Protein AF-A0A074L5Y7-F1 (afdb_monomer)

Nearest PDB structures (foldseek):
  1s5a-assembly1_A  TM=9.296E-01  e=2.468E-07  Bacillus subtilis
  5bvb-assembly6_D-2  TM=8.638E-01  e=1.066E-07  synthetic construct
  1z1s-assembly1_A  TM=8.801E-01  e=2.761E-07  Pseudomonas aeruginosa PAO1
  3ff0-assembly1_A  TM=8.666E-01  e=2.872E-05  Pseudomonas aeruginosa
  3grd-assembly1_B  TM=7.548E-01  e=2.694E-04  Bacillus cereus ATCC 10987

Secondary structure (DSSP, 8-state):
--HHHHHTTB-TT-EEE-TTPPTTS-SEEESHHHHHHHHHHHHTSEEEEEEEEEEEEE-SSTTEEEEEEEEEEEETTT-PEEEEEEEEEEEEETTEE--

pLDDT: mean 96.17, std 3.66, range [69.69, 98.69]

Solvent-accessible surface area (backbone atoms only — not comparable to full-atom values): 5576 Å² total; per-residue (Å²): 136,54,73,68,65,52,56,70,43,36,34,70,76,17,39,50,73,36,94,80,49,55,87,89,52,75,42,63,42,64,26,36,69,55,44,50,54,49,50,60,54,55,58,67,49,32,44,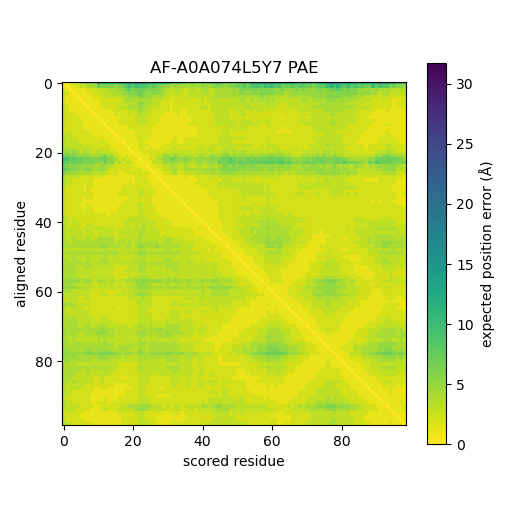76,74,45,75,46,80,75,44,79,45,83,53,96,49,90,44,38,37,36,41,34,31,36,41,37,29,35,28,63,91,74,71,43,78,43,77,44,81,46,77,45,70,40,33,47,58,86,92,19,36,41,54

Mean predicted aligned error: 2.68 Å

InterPro domains:
  IPR032710 NTF2-like domain superfamily [SSF54427] (4-99)
  IPR037401 SnoaL-like domain [PF12680] (3-98)

Structure (mmCIF, N/CA/C/O backbone):
data_AF-A0A074L5Y7-F1
#
_entry.id   AF-A0A074L5Y7-F1
#
loop_
_atom_site.group_PDB
_atom_site.id
_atom_site.type_symbol
_atom_site.label_atom_id
_atom_site.label_alt_id
_atom_site.label_comp_id
_atom_site.label_asym_id
_atom_site.label_entity_id
_atom_site.label_seq_id
_atom_site.pdbx_PDB_ins_code
_atom_site.Cartn_x
_atom_site.Cartn_y
_atom_site.Cartn_z
_atom_site.occupancy
_atom_site.B_iso_or_equiv
_atom_site.auth_seq_id
_atom_site.auth_comp_id
_atom_site.auth_asym_id
_atom_site.auth_atom_id
_atom_site.pdbx_PDB_model_num
ATOM 1 N N . MET A 1 1 ? 11.666 -3.963 6.360 1.00 69.69 1 MET A N 1
ATOM 2 C CA . MET A 1 1 ? 10.651 -4.866 6.947 1.00 69.69 1 MET A CA 1
ATOM 3 C C . M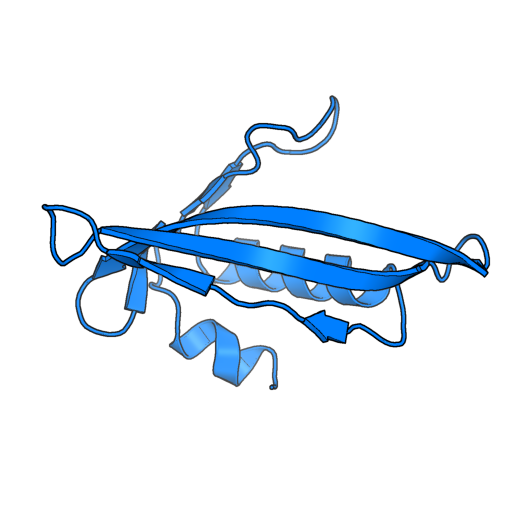ET A 1 1 ? 10.551 -6.108 6.071 1.00 69.69 1 MET A C 1
ATOM 5 O O . MET A 1 1 ? 10.674 -5.963 4.861 1.00 69.69 1 MET A O 1
ATOM 9 N N . THR A 1 2 ? 10.420 -7.308 6.642 1.00 86.56 2 THR A N 1
ATOM 10 C CA . THR A 1 2 ? 10.246 -8.552 5.864 1.00 86.56 2 THR A CA 1
ATOM 11 C C . THR A 1 2 ? 8.785 -8.727 5.436 1.00 86.56 2 THR A C 1
ATOM 13 O O . THR A 1 2 ? 7.896 -8.103 6.013 1.00 86.56 2 THR A O 1
ATOM 16 N N . ALA A 1 3 ? 8.526 -9.583 4.440 1.00 87.31 3 ALA A N 1
ATOM 17 C CA . ALA A 1 3 ? 7.159 -9.927 4.035 1.00 87.31 3 ALA A CA 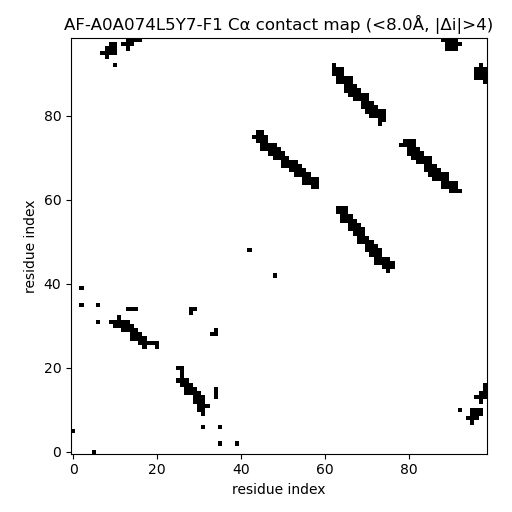1
ATOM 18 C C . ALA A 1 3 ? 6.360 -10.525 5.208 1.00 87.31 3 ALA A C 1
ATOM 20 O O . ALA A 1 3 ? 5.233 -10.120 5.458 1.00 87.31 3 ALA A O 1
ATOM 21 N N . GLU A 1 4 ? 6.980 -11.414 5.984 1.00 90.06 4 GLU A N 1
ATOM 22 C CA . GLU A 1 4 ? 6.378 -11.999 7.186 1.00 90.06 4 GLU A CA 1
ATOM 23 C C . GLU A 1 4 ? 5.992 -10.935 8.224 1.00 90.06 4 GLU A C 1
ATOM 25 O O . GLU A 1 4 ? 4.864 -10.926 8.710 1.00 90.06 4 GLU A O 1
ATOM 30 N N . ALA A 1 5 ? 6.891 -9.985 8.510 1.00 92.75 5 ALA A N 1
ATOM 31 C CA . ALA A 1 5 ? 6.610 -8.913 9.460 1.00 92.75 5 ALA A CA 1
ATOM 32 C C . ALA A 1 5 ? 5.423 -8.043 9.016 1.00 92.75 5 ALA A C 1
ATOM 34 O O . ALA A 1 5 ? 4.614 -7.663 9.855 1.00 92.75 5 ALA A O 1
ATOM 35 N N . TYR A 1 6 ? 5.284 -7.770 7.714 1.00 92.06 6 TYR A N 1
ATOM 36 C CA . TYR A 1 6 ? 4.118 -7.053 7.191 1.00 92.06 6 TYR A CA 1
ATOM 37 C C . TYR A 1 6 ? 2.838 -7.900 7.245 1.00 92.06 6 TYR A C 1
ATOM 39 O O . TYR A 1 6 ? 1.785 -7.386 7.608 1.00 92.06 6 TYR A O 1
ATOM 47 N N . GLY A 1 7 ? 2.921 -9.204 6.965 1.00 95.06 7 GLY A N 1
ATOM 48 C CA . GLY A 1 7 ? 1.783 -10.123 7.063 1.00 95.06 7 GLY A CA 1
ATOM 49 C C . GLY A 1 7 ? 1.154 -10.176 8.461 1.00 95.06 7 GLY A C 1
ATOM 50 O O . GLY A 1 7 ? -0.045 -10.407 8.583 1.00 95.06 7 GLY A O 1
ATOM 51 N N . ASN A 1 8 ? 1.930 -9.898 9.512 1.00 96.06 8 ASN A N 1
ATOM 52 C CA . ASN A 1 8 ? 1.419 -9.803 10.883 1.00 96.06 8 ASN A CA 1
ATOM 53 C C . ASN A 1 8 ? 0.626 -8.510 11.153 1.00 96.06 8 ASN A C 1
ATOM 55 O O . ASN A 1 8 ? -0.192 -8.487 12.073 1.00 96.06 8 ASN A O 1
ATOM 59 N N . LEU A 1 9 ? 0.824 -7.462 10.343 1.00 97.06 9 LEU A N 1
ATOM 60 C CA . LEU A 1 9 ? 0.123 -6.175 10.459 1.00 97.06 9 LEU A CA 1
ATOM 61 C C . LEU A 1 9 ? -1.269 -6.187 9.824 1.00 97.06 9 LEU A C 1
ATOM 63 O O . LEU A 1 9 ? -2.043 -5.264 10.053 1.00 97.06 9 LEU A O 1
ATOM 67 N N . ILE A 1 10 ? -1.594 -7.193 9.013 1.00 98.06 10 ILE A N 1
ATOM 68 C CA . ILE A 1 10 ? -2.860 -7.281 8.281 1.00 98.06 10 ILE A CA 1
ATOM 69 C C . ILE A 1 10 ? -3.661 -8.486 8.765 1.00 98.06 10 ILE A C 1
ATOM 71 O O . ILE A 1 10 ? -3.101 -9.495 9.188 1.00 98.06 10 ILE A O 1
ATOM 75 N N . THR A 1 11 ? -4.983 -8.399 8.730 1.00 98.62 11 THR A N 1
ATOM 76 C CA . THR A 1 11 ? -5.882 -9.503 9.099 1.00 98.62 11 THR A CA 1
ATOM 77 C C . THR A 1 11 ? -5.792 -10.664 8.097 1.00 98.62 11 THR A C 1
ATOM 79 O O . THR A 1 11 ? -5.183 -10.541 7.038 1.00 98.62 11 THR A O 1
ATOM 82 N N . GLU A 1 12 ? -6.297 -11.848 8.456 1.00 98.31 12 GLU A N 1
ATOM 83 C CA . GLU A 1 12 ? -6.289 -13.018 7.553 1.00 98.31 12 GLU A CA 1
ATOM 84 C C . GLU A 1 12 ? -7.187 -12.809 6.319 1.00 98.31 12 GLU A C 1
ATOM 86 O O . GLU A 1 12 ? -6.815 -13.166 5.206 1.00 98.31 12 GLU A O 1
ATOM 91 N N . ASP A 1 13 ? -8.323 -12.150 6.518 1.00 98.50 13 ASP A N 1
ATOM 92 C CA . ASP A 1 13 ? -9.371 -11.793 5.556 1.00 98.50 13 ASP A CA 1
ATOM 93 C C . ASP A 1 13 ? -9.209 -10.371 4.986 1.00 98.50 13 ASP A C 1
ATOM 95 O O . ASP A 1 13 ? -10.172 -9.801 4.478 1.00 98.50 13 ASP A O 1
ATOM 99 N N . VAL A 1 14 ? -8.008 -9.785 5.076 1.00 98.69 14 VAL A N 1
ATOM 100 C CA . VAL A 1 14 ? -7.740 -8.417 4.606 1.00 98.69 14 VAL A CA 1
ATOM 101 C C . VAL A 1 14 ? -8.142 -8.226 3.145 1.00 98.69 14 VAL A C 1
ATOM 103 O O . VAL A 1 14 ? -7.952 -9.107 2.302 1.00 98.69 14 VAL A O 1
ATOM 106 N N . VAL A 1 15 ? -8.646 -7.039 2.833 1.00 98.62 15 VAL A N 1
ATOM 107 C CA . VAL A 1 15 ? -8.991 -6.630 1.474 1.00 98.62 15 VAL A CA 1
ATOM 108 C C . VAL A 1 15 ? -8.117 -5.453 1.066 1.00 98.62 15 VAL A C 1
ATOM 110 O O . VAL A 1 15 ? -8.099 -4.441 1.749 1.00 98.62 15 VAL A O 1
ATOM 113 N N . HIS A 1 16 ? -7.427 -5.546 -0.068 1.00 98.25 16 HIS A N 1
ATOM 114 C CA . HIS A 1 16 ? -6.763 -4.400 -0.691 1.00 98.25 16 HIS A CA 1
ATOM 115 C C . HIS A 1 16 ? -7.513 -3.981 -1.949 1.00 98.25 16 HIS A C 1
ATOM 117 O O . HIS A 1 16 ? -7.669 -4.774 -2.880 1.00 98.25 16 HIS A O 1
ATOM 123 N N . GLU A 1 17 ? -7.925 -2.717 -1.996 1.00 98.06 17 GLU A N 1
ATOM 124 C CA . GLU A 1 17 ? -8.521 -2.106 -3.180 1.00 98.06 17 GLU A CA 1
ATOM 125 C C . GLU A 1 17 ? -7.558 -1.113 -3.832 1.00 98.06 17 GLU A C 1
ATOM 127 O O . GLU A 1 17 ? -6.857 -0.353 -3.164 1.00 98.06 17 GLU A O 1
ATOM 132 N N . TYR A 1 18 ? -7.562 -1.092 -5.162 1.00 96.94 18 TYR A N 1
ATOM 133 C CA . TYR A 1 18 ? -6.809 -0.162 -5.994 1.00 96.94 18 TYR A CA 1
ATOM 134 C C . TYR A 1 18 ? -7.803 0.617 -6.870 1.00 96.94 18 TYR A C 1
ATOM 136 O O . TYR A 1 18 ? -7.997 0.264 -8.036 1.00 96.94 18 TYR A O 1
ATOM 144 N N . PRO A 1 19 ? -8.456 1.673 -6.339 1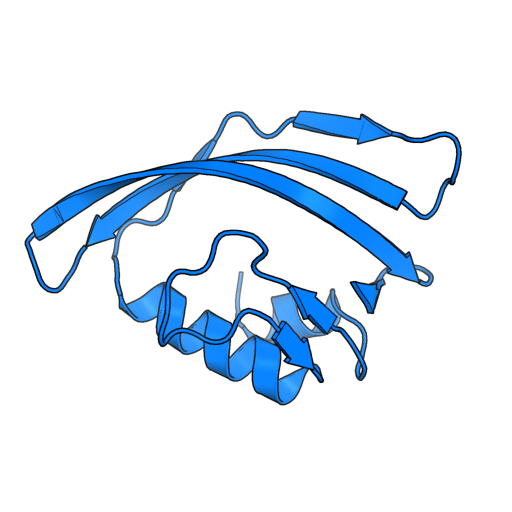.00 96.75 19 PRO A N 1
ATOM 145 C CA . PRO A 1 19 ? -9.573 2.349 -7.012 1.00 96.75 19 PRO A CA 1
ATOM 146 C C . PRO A 1 19 ? -9.215 2.945 -8.377 1.00 96.75 19 PRO A C 1
ATOM 148 O O . PRO A 1 19 ? -10.079 3.107 -9.235 1.00 96.75 19 PRO A O 1
ATOM 151 N N . TYR A 1 20 ? -7.934 3.261 -8.575 1.00 95.62 20 TYR A N 1
ATOM 152 C CA . TYR A 1 20 ? -7.402 3.864 -9.796 1.00 95.62 20 TYR A CA 1
ATOM 153 C C . TYR A 1 20 ? -6.595 2.882 -10.655 1.00 95.62 20 TYR A C 1
ATOM 155 O O . TYR A 1 20 ? -5.911 3.308 -11.585 1.00 95.62 20 TYR A O 1
ATOM 163 N N . ALA A 1 21 ? -6.635 1.579 -10.355 1.00 94.44 21 ALA A N 1
ATOM 164 C CA . ALA A 1 21 ? -5.975 0.579 -11.186 1.00 94.44 21 ALA A CA 1
ATOM 165 C C . ALA A 1 21 ? -6.576 0.591 -12.605 1.00 94.44 21 ALA A C 1
ATOM 167 O O . ALA A 1 21 ? -7.791 0.438 -12.757 1.00 94.44 21 ALA A O 1
ATOM 168 N N . PRO A 1 22 ? -5.759 0.766 -13.661 1.00 92.88 22 PRO A N 1
ATOM 169 C CA . PRO A 1 22 ? -6.266 0.723 -15.021 1.00 92.88 22 PRO A CA 1
ATOM 170 C C . PRO A 1 22 ? -6.546 -0.722 -15.446 1.00 92.88 22 PRO A C 1
ATOM 172 O O . PRO A 1 22 ? -5.892 -1.664 -15.000 1.00 92.88 22 PRO A O 1
ATOM 175 N N . VAL A 1 23 ? -7.480 -0.907 -16.377 1.00 91.31 23 VAL A N 1
ATOM 176 C CA . VAL A 1 23 ? -7.693 -2.207 -17.034 1.00 91.31 23 VAL A CA 1
ATOM 177 C C . VAL A 1 23 ? -6.392 -2.632 -17.742 1.00 91.31 23 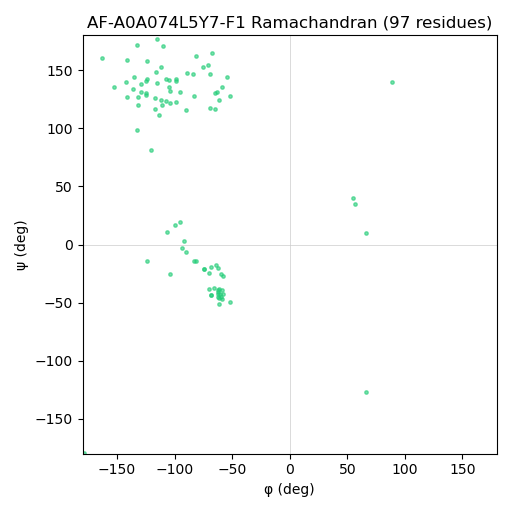VAL A C 1
ATOM 179 O O . VAL A 1 23 ? -5.785 -1.794 -18.414 1.00 91.31 23 VAL A O 1
ATOM 182 N N . PRO A 1 24 ? -5.947 -3.904 -17.635 1.00 91.94 24 PRO A N 1
ATOM 183 C CA . PRO A 1 24 ? -6.639 -5.074 -17.075 1.00 91.94 24 PRO A CA 1
ATOM 184 C C . PRO A 1 24 ? -6.244 -5.441 -15.631 1.00 91.94 24 PRO A C 1
ATOM 186 O O . PRO A 1 24 ? -6.470 -6.577 -15.217 1.00 91.94 24 PRO A O 1
ATOM 189 N N . PHE A 1 25 ? -5.612 -4.544 -14.872 1.00 90.19 25 PHE A N 1
ATOM 190 C CA . PHE A 1 25 ? -5.147 -4.872 -13.524 1.00 90.19 25 PHE A CA 1
ATOM 191 C C . PHE A 1 25 ? -6.315 -5.076 -12.553 1.00 90.19 25 PHE A C 1
ATOM 193 O O . PHE A 1 25 ? -7.357 -4.429 -12.658 1.00 90.19 25 PHE A O 1
ATOM 200 N N . ALA A 1 26 ? -6.125 -5.984 -11.592 1.00 91.56 26 ALA A N 1
ATOM 201 C CA . ALA A 1 26 ? -7.092 -6.201 -10.527 1.00 91.56 26 ALA A CA 1
ATOM 202 C C . ALA A 1 26 ? -7.232 -4.927 -9.683 1.00 91.56 26 ALA A C 1
ATOM 204 O O . ALA A 1 26 ? -6.239 -4.356 -9.235 1.00 91.56 26 ALA A O 1
ATOM 205 N N . ASN A 1 27 ? -8.471 -4.510 -9.444 1.00 95.62 27 ASN A N 1
ATOM 206 C CA . ASN A 1 27 ? -8.796 -3.387 -8.567 1.00 95.62 27 ASN A CA 1
ATOM 207 C C . ASN A 1 27 ? -9.093 -3.830 -7.126 1.00 95.62 27 ASN A C 1
ATOM 209 O O . ASN A 1 27 ? -9.333 -2.979 -6.275 1.00 95.62 27 ASN A O 1
ATOM 213 N N . ARG A 1 28 ? -9.092 -5.140 -6.856 1.00 97.69 28 ARG A N 1
ATOM 214 C CA . ARG A 1 28 ? -9.416 -5.729 -5.559 1.00 97.69 28 ARG A CA 1
ATOM 215 C C . ARG A 1 28 ? -8.711 -7.070 -5.378 1.00 97.69 28 ARG A C 1
ATOM 217 O O . ARG A 1 28 ? -8.689 -7.886 -6.299 1.00 97.69 28 ARG A O 1
ATOM 224 N N . ILE A 1 29 ? -8.133 -7.284 -4.201 1.00 98.25 29 ILE A N 1
ATOM 225 C CA . ILE A 1 29 ? -7.435 -8.512 -3.799 1.00 98.25 29 ILE A CA 1
ATOM 226 C C . ILE A 1 29 ? -7.871 -8.848 -2.375 1.00 98.25 29 ILE A C 1
ATOM 228 O O . ILE A 1 29 ? -7.903 -7.963 -1.524 1.00 98.25 29 ILE A O 1
ATOM 232 N N . GLU A 1 30 ? -8.204 -10.110 -2.118 1.00 98.50 30 GLU A N 1
ATOM 233 C CA . GLU A 1 30 ? -8.762 -10.551 -0.838 1.00 98.50 30 GLU A CA 1
ATOM 234 C C . GLU A 1 30 ? -7.937 -11.686 -0.236 1.00 98.50 30 GLU A C 1
ATOM 236 O O . GLU A 1 30 ? -7.503 -12.598 -0.943 1.00 98.50 30 GLU A O 1
ATOM 241 N N . GLY A 1 31 ? -7.761 -11.633 1.081 1.00 98.31 31 GLY A N 1
ATOM 242 C CA . GLY A 1 31 ? -7.009 -12.605 1.856 1.00 98.31 31 GLY A CA 1
ATOM 243 C C . GLY A 1 31 ? -5.526 -12.260 1.959 1.00 98.31 31 GLY A C 1
ATOM 244 O O . GLY A 1 31 ? -4.875 -11.853 0.989 1.00 98.31 31 GLY A O 1
ATOM 245 N N . ARG A 1 32 ? -4.970 -12.472 3.155 1.00 98.12 32 ARG A N 1
ATOM 246 C CA . ARG A 1 32 ? -3.576 -12.165 3.498 1.00 98.12 32 ARG A CA 1
ATOM 247 C C . ARG A 1 32 ? -2.600 -12.765 2.500 1.00 98.12 32 ARG A C 1
ATOM 249 O O . ARG A 1 32 ? -1.750 -12.049 1.988 1.00 98.12 32 ARG A O 1
ATOM 256 N N . ASP A 1 33 ? -2.737 -14.047 2.183 1.00 97.12 33 ASP A N 1
ATOM 257 C CA . ASP A 1 33 ? -1.796 -14.741 1.301 1.00 97.12 33 ASP A CA 1
ATOM 258 C C . ASP A 1 33 ? -1.771 -14.141 -0.110 1.00 97.12 33 ASP A C 1
ATOM 260 O O . ASP A 1 33 ? -0.697 -13.920 -0.676 1.00 97.12 33 ASP A O 1
ATOM 264 N N . ALA A 1 34 ? -2.941 -13.808 -0.663 1.00 97.38 34 ALA A N 1
ATOM 265 C CA . ALA A 1 34 ? -3.052 -13.198 -1.985 1.00 97.38 34 ALA A CA 1
ATOM 266 C C . ALA A 1 34 ? -2.486 -11.771 -1.998 1.00 97.38 34 ALA A C 1
ATOM 268 O O . ALA A 1 34 ? -1.729 -11.411 -2.906 1.00 97.38 34 ALA A O 1
ATOM 269 N N . VAL A 1 35 ? -2.792 -10.977 -0.967 1.00 97.38 35 VAL A N 1
ATOM 270 C CA . VAL A 1 35 ? -2.241 -9.627 -0.789 1.00 97.38 35 VAL A CA 1
ATOM 271 C C . VAL A 1 35 ? -0.720 -9.676 -0.641 1.00 97.38 35 VAL A C 1
ATOM 273 O O . VAL A 1 35 ? -0.007 -8.941 -1.325 1.00 97.38 35 VAL A O 1
ATOM 276 N N . MET A 1 36 ? -0.194 -10.583 0.182 1.00 96.62 36 MET A N 1
ATOM 277 C CA . MET A 1 36 ? 1.245 -10.748 0.376 1.00 96.62 36 MET A CA 1
ATOM 278 C C . MET A 1 36 ? 1.953 -11.169 -0.910 1.00 96.62 36 MET A C 1
ATOM 280 O O . MET A 1 36 ? 2.985 -10.590 -1.256 1.00 96.62 36 MET A O 1
ATOM 284 N N . ALA A 1 37 ? 1.397 -12.132 -1.647 1.00 95.56 37 ALA A N 1
ATOM 285 C CA . ALA A 1 37 ? 1.938 -12.550 -2.936 1.00 95.56 37 ALA A CA 1
ATOM 286 C C . ALA A 1 37 ? 1.959 -11.387 -3.942 1.00 95.56 37 ALA A C 1
ATOM 288 O O . ALA A 1 37 ? 2.958 -11.182 -4.638 1.00 95.56 37 ALA A O 1
ATOM 289 N N . HIS A 1 38 ? 0.892 -10.583 -3.983 1.00 95.06 38 HIS A N 1
ATOM 290 C CA . HIS A 1 38 ? 0.829 -9.388 -4.817 1.00 95.06 38 HIS A CA 1
ATOM 291 C C . HIS A 1 38 ? 1.912 -8.368 -4.438 1.00 95.06 38 HIS A C 1
ATOM 293 O O . HIS A 1 38 ? 2.684 -7.950 -5.301 1.00 95.06 38 HIS A O 1
ATOM 299 N N . LEU A 1 39 ? 2.037 -8.015 -3.156 1.00 93.62 39 LEU A N 1
ATOM 300 C CA . LEU A 1 39 ? 3.027 -7.042 -2.683 1.00 93.62 39 LEU A CA 1
ATOM 301 C C . LEU A 1 39 ? 4.466 -7.507 -2.931 1.00 93.62 39 LEU A C 1
ATOM 303 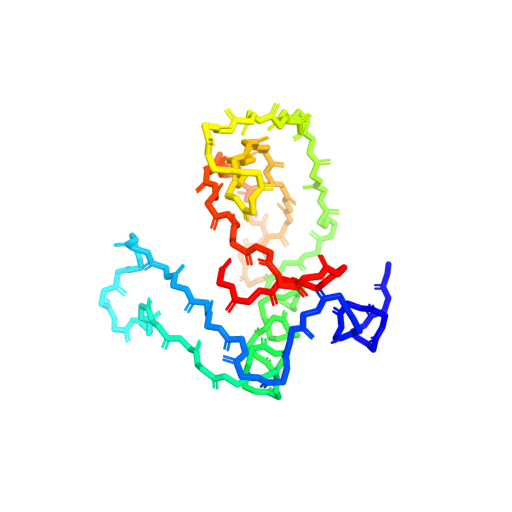O O . LEU A 1 39 ? 5.298 -6.721 -3.387 1.00 93.62 39 LEU A O 1
ATOM 307 N N . VAL A 1 40 ? 4.770 -8.791 -2.715 1.00 93.62 40 VAL A N 1
ATOM 308 C CA . VAL A 1 40 ? 6.088 -9.356 -3.047 1.00 93.62 40 VAL A CA 1
ATOM 309 C C . VAL A 1 40 ? 6.393 -9.185 -4.536 1.00 93.62 40 VAL A C 1
ATOM 311 O O . VAL A 1 40 ? 7.520 -8.837 -4.883 1.00 93.62 40 VAL A O 1
ATOM 314 N N . ASN A 1 41 ? 5.411 -9.362 -5.419 1.00 93.25 41 ASN A N 1
ATOM 315 C CA . ASN A 1 41 ? 5.604 -9.117 -6.847 1.00 93.25 41 ASN A CA 1
ATOM 316 C C . ASN A 1 41 ? 5.800 -7.627 -7.156 1.00 93.25 41 ASN A C 1
ATOM 318 O O . ASN A 1 41 ? 6.722 -7.293 -7.898 1.00 93.25 41 ASN A O 1
ATOM 322 N N . VAL A 1 42 ? 5.014 -6.730 -6.549 1.00 91.69 42 VAL A N 1
ATOM 323 C CA . VAL A 1 42 ? 5.159 -5.274 -6.735 1.00 91.69 42 VAL A CA 1
ATOM 324 C C . VAL A 1 42 ? 6.547 -4.799 -6.311 1.00 91.69 42 VAL A C 1
ATOM 326 O O . VAL A 1 42 ? 7.200 -4.079 -7.065 1.00 91.69 42 VAL A O 1
ATOM 329 N N . THR A 1 43 ? 7.052 -5.247 -5.157 1.00 91.94 43 THR A N 1
ATOM 330 C CA . THR A 1 43 ? 8.380 -4.822 -4.676 1.00 91.94 43 THR A CA 1
ATOM 331 C C . THR A 1 43 ? 9.526 -5.227 -5.603 1.00 91.94 43 THR A C 1
ATOM 333 O O . THR A 1 43 ? 10.577 -4.596 -5.558 1.00 91.94 43 THR A O 1
ATOM 336 N N . ARG A 1 44 ? 9.333 -6.222 -6.480 1.00 94.25 44 ARG A N 1
ATOM 337 C CA . ARG A 1 44 ? 10.325 -6.642 -7.485 1.00 94.25 44 ARG A CA 1
ATOM 338 C C . ARG A 1 44 ? 10.306 -5.795 -8.758 1.00 94.25 44 ARG A C 1
ATOM 340 O O . ARG A 1 44 ? 11.242 -5.896 -9.545 1.00 94.25 44 ARG A O 1
ATOM 347 N N . LEU A 1 45 ? 9.265 -4.990 -8.986 1.00 94.94 45 LEU A N 1
ATOM 348 C CA . LEU A 1 45 ? 9.137 -4.168 -10.198 1.00 94.94 45 LEU A CA 1
ATOM 349 C C . LEU A 1 45 ? 10.062 -2.945 -10.191 1.00 94.94 45 LEU A C 1
ATOM 351 O O . LEU A 1 45 ? 10.360 -2.387 -11.251 1.00 94.94 45 LEU A O 1
ATOM 355 N N . ALA A 1 46 ? 10.516 -2.531 -9.009 1.00 96.50 46 ALA A N 1
ATOM 356 C CA . ALA A 1 46 ? 11.454 -1.438 -8.834 1.00 96.50 46 ALA A CA 1
ATOM 357 C C . ALA A 1 46 ? 12.464 -1.745 -7.725 1.00 96.50 46 ALA A C 1
ATOM 359 O O . ALA A 1 46 ? 12.222 -2.565 -6.842 1.00 96.50 46 ALA A O 1
ATOM 360 N N . SER A 1 47 ? 13.602 -1.062 -7.767 1.00 96.12 47 SER A N 1
ATOM 361 C CA . SER A 1 47 ? 14.597 -1.047 -6.697 1.00 96.12 47 SER A CA 1
ATOM 362 C C . SER A 1 47 ? 14.628 0.316 -6.008 1.00 96.12 47 SER A C 1
ATOM 364 O O . SER A 1 47 ? 14.012 1.276 -6.471 1.00 96.12 47 SER A O 1
ATOM 366 N N . ASN A 1 48 ? 15.358 0.406 -4.893 1.00 95.38 48 ASN A N 1
ATOM 367 C CA . ASN A 1 48 ? 15.544 1.648 -4.134 1.00 95.38 48 ASN A CA 1
ATOM 368 C C . ASN A 1 48 ? 14.219 2.312 -3.729 1.00 95.38 48 ASN A C 1
ATOM 370 O O . ASN A 1 48 ? 14.082 3.537 -3.792 1.00 95.38 48 ASN A O 1
ATOM 374 N N . TRP A 1 49 ? 13.254 1.481 -3.323 1.00 95.69 49 TRP A N 1
ATOM 375 C CA . TRP A 1 49 ? 11.997 1.945 -2.754 1.00 95.69 49 TRP A CA 1
ATOM 376 C C . TRP A 1 49 ? 12.266 2.918 -1.613 1.00 95.69 49 TRP A C 1
ATOM 378 O O . TRP A 1 49 ? 13.016 2.612 -0.683 1.00 95.69 49 TRP A O 1
ATOM 388 N N . ASN A 1 50 ? 11.641 4.081 -1.693 1.00 96.00 50 ASN A N 1
ATOM 389 C CA . ASN A 1 50 ? 11.646 5.086 -0.647 1.00 96.00 50 ASN A CA 1
ATOM 390 C C . ASN A 1 50 ? 10.226 5.615 -0.475 1.00 96.00 50 ASN A C 1
ATOM 392 O O . ASN A 1 50 ? 9.478 5.705 -1.445 1.00 96.00 50 ASN A O 1
ATOM 396 N N . PHE A 1 51 ? 9.867 5.916 0.767 1.00 96.19 51 PHE A N 1
ATOM 397 C CA . PHE A 1 51 ? 8.578 6.496 1.106 1.00 96.19 51 PHE A CA 1
ATOM 398 C C . PHE A 1 51 ? 8.823 7.689 2.021 1.00 96.19 51 PHE A C 1
ATOM 400 O O . PHE A 1 51 ? 9.548 7.559 3.012 1.00 96.19 51 PHE A O 1
ATOM 407 N N . THR A 1 52 ? 8.269 8.842 1.665 1.00 97.56 52 THR A N 1
ATOM 408 C CA . THR A 1 52 ? 8.492 10.121 2.352 1.00 97.56 52 THR A CA 1
ATOM 409 C C . THR A 1 52 ? 7.169 10.830 2.612 1.00 97.56 52 THR A C 1
ATOM 411 O O . THR A 1 52 ? 6.112 10.375 2.178 1.00 97.56 52 THR A O 1
ATOM 414 N N . ASP A 1 53 ? 7.232 11.921 3.379 1.00 97.44 53 ASP A N 1
ATOM 415 C CA . ASP A 1 53 ? 6.114 12.857 3.571 1.00 97.44 53 ASP A CA 1
ATOM 416 C C . ASP A 1 53 ? 4.830 12.206 4.106 1.00 97.44 53 ASP A C 1
ATOM 418 O O . ASP A 1 53 ? 3.711 12.594 3.781 1.00 97.44 53 ASP A O 1
ATOM 422 N N . ILE A 1 54 ? 5.012 11.199 4.966 1.00 98.19 54 ILE A N 1
ATOM 423 C CA . ILE A 1 54 ? 3.922 10.421 5.547 1.00 98.19 54 ILE A CA 1
ATOM 424 C C . ILE A 1 54 ? 3.127 11.294 6.520 1.00 98.19 54 ILE A C 1
ATOM 426 O O . ILE A 1 54 ? 3.638 11.709 7.561 1.00 98.19 54 ILE A O 1
ATOM 430 N N . THR A 1 55 ? 1.853 11.504 6.208 1.00 98.31 55 THR A N 1
ATOM 431 C CA . THR A 1 55 ? 0.903 12.259 7.023 1.00 98.31 55 THR A CA 1
ATOM 432 C C . THR A 1 55 ? -0.316 11.398 7.321 1.00 98.31 55 THR A C 1
ATOM 434 O O . THR A 1 55 ? -0.929 10.843 6.412 1.00 98.31 55 THR A O 1
ATOM 437 N N . PHE A 1 56 ? -0.681 11.297 8.600 1.00 97.94 56 PHE A N 1
ATOM 438 C CA . PHE A 1 56 ? -1.874 10.578 9.047 1.00 97.94 56 PHE A CA 1
ATOM 439 C C . PHE A 1 56 ? -2.989 11.557 9.410 1.00 97.94 56 PHE A C 1
ATOM 441 O O . PHE A 1 56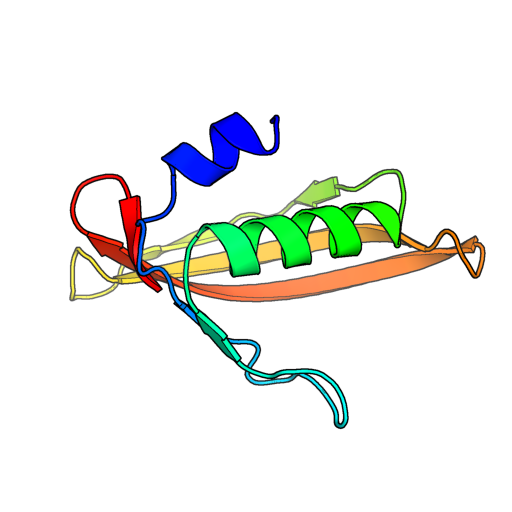 ? -2.781 12.488 10.188 1.00 97.94 56 PHE A O 1
ATOM 448 N N . SER A 1 57 ? -4.186 11.284 8.902 1.00 98.00 57 SER A N 1
ATOM 449 C CA . SER A 1 57 ? -5.412 12.025 9.187 1.00 98.00 57 SER A CA 1
ATOM 450 C C . SER A 1 57 ? -6.409 11.105 9.885 1.00 98.00 57 SER A C 1
ATOM 452 O O . SER A 1 57 ? -6.863 10.106 9.321 1.00 98.00 57 SER A O 1
ATOM 454 N N . ALA A 1 58 ? -6.749 11.437 11.130 1.00 96.69 58 ALA A N 1
ATOM 455 C CA . ALA A 1 58 ? -7.789 10.735 11.875 1.00 96.69 58 ALA A CA 1
ATOM 456 C C . ALA A 1 58 ? -9.180 11.052 11.308 1.00 96.69 58 ALA A C 1
ATOM 458 O O . ALA A 1 58 ? -9.410 12.124 10.744 1.00 96.69 58 ALA A O 1
ATOM 459 N N . THR A 1 59 ? -10.125 10.135 11.504 1.00 97.62 59 THR A N 1
ATOM 460 C CA . THR A 1 59 ? -11.541 10.357 11.192 1.00 97.62 59 THR A CA 1
ATOM 461 C C . THR A 1 59 ? -12.379 10.332 12.470 1.00 97.62 59 THR A C 1
ATOM 463 O O . THR A 1 59 ? -11.863 10.098 13.563 1.00 97.62 59 THR A O 1
ATOM 466 N N . SER A 1 60 ? -13.686 10.582 12.361 1.00 97.81 60 SER A N 1
ATOM 467 C CA . SER A 1 60 ? -14.604 10.406 13.493 1.00 97.81 60 SER A CA 1
ATOM 468 C C . SER A 1 60 ? -14.799 8.937 13.886 1.00 97.81 60 SER A C 1
ATOM 470 O O . SER A 1 60 ? -15.266 8.667 14.989 1.00 97.81 60 SER A O 1
ATOM 472 N N . ASP A 1 61 ? -14.483 7.997 12.991 1.00 97.81 61 ASP A N 1
ATOM 473 C CA . ASP A 1 61 ? -14.408 6.575 13.311 1.00 97.81 61 ASP A CA 1
ATOM 474 C C . ASP A 1 61 ? -12.971 6.239 13.747 1.00 97.81 61 ASP A C 1
ATOM 476 O O . ASP A 1 61 ? -12.051 6.339 12.932 1.00 97.81 61 ASP A O 1
ATOM 480 N N . PRO A 1 62 ? -12.745 5.818 15.006 1.00 96.44 62 PRO A N 1
ATOM 481 C CA . PRO A 1 62 ? -11.402 5.531 15.506 1.00 96.44 62 PRO A CA 1
ATOM 482 C C . PRO A 1 62 ? -10.712 4.368 14.782 1.00 96.44 62 PRO A C 1
ATOM 484 O O . PRO A 1 62 ? -9.494 4.244 14.872 1.00 96.44 62 PRO A O 1
ATOM 487 N N . ASN A 1 63 ? -11.462 3.525 14.066 1.00 98.00 63 ASN A N 1
ATOM 488 C CA . ASN A 1 63 ? -10.893 2.432 13.286 1.00 98.00 63 ASN A CA 1
ATOM 489 C C . ASN A 1 63 ? -10.562 2.836 11.847 1.00 98.00 63 ASN A C 1
ATOM 491 O O . ASN A 1 63 ? -9.966 2.038 11.133 1.00 98.00 63 ASN A O 1
ATOM 495 N N . THR A 1 64 ? -10.926 4.038 11.401 1.00 98.38 64 THR A N 1
ATOM 496 C CA . THR A 1 64 ? -10.661 4.495 10.035 1.00 98.38 64 THR A CA 1
ATOM 497 C C . THR A 1 64 ? -9.632 5.620 10.043 1.00 98.38 64 THR A C 1
ATOM 499 O O . THR A 1 64 ? -9.818 6.651 10.694 1.00 98.38 64 THR A O 1
ATOM 502 N N . ILE A 1 65 ? -8.551 5.431 9.287 1.00 98.19 65 ILE A N 1
ATOM 503 C CA . ILE A 1 65 ? -7.421 6.360 9.193 1.00 98.19 65 ILE A CA 1
ATOM 504 C C . ILE A 1 65 ? -7.146 6.637 7.718 1.00 98.19 65 ILE A C 1
ATOM 506 O O . ILE A 1 65 ? -7.142 5.717 6.903 1.00 98.19 65 ILE A O 1
ATOM 510 N N . PHE A 1 66 ? -6.880 7.893 7.372 1.00 98.38 66 PHE A N 1
ATOM 511 C CA . PHE A 1 66 ? -6.297 8.232 6.078 1.00 98.38 66 PHE A CA 1
ATOM 512 C C . PHE A 1 66 ? -4.797 8.448 6.228 1.00 98.38 66 PHE A C 1
ATOM 514 O O . PHE A 1 66 ? -4.344 9.037 7.209 1.00 98.38 66 PHE A O 1
ATOM 521 N N . VAL A 1 67 ? -4.029 7.978 5.253 1.00 98.31 67 VAL A N 1
ATOM 522 C CA . VAL A 1 67 ? -2.595 8.233 5.163 1.00 98.31 67 VAL A CA 1
ATOM 523 C C . VAL A 1 67 ? -2.257 8.742 3.772 1.00 98.31 67 VAL A C 1
ATOM 525 O O . VAL A 1 67 ? -2.664 8.161 2.766 1.00 98.31 67 VAL A O 1
ATOM 528 N N . GLU A 1 68 ? -1.509 9.834 3.728 1.00 98.56 68 GLU A N 1
ATOM 529 C CA . GLU A 1 68 ? -0.949 10.408 2.511 1.00 98.56 68 GLU A CA 1
ATOM 530 C C . GLU A 1 68 ? 0.570 10.318 2.590 1.00 98.56 68 GLU A C 1
ATOM 532 O O . GLU A 1 68 ? 1.141 10.493 3.666 1.00 98.56 68 GLU A O 1
ATOM 537 N N . PHE A 1 69 ? 1.221 9.970 1.485 1.00 98.38 69 PHE A N 1
ATOM 538 C CA . PHE A 1 69 ? 2.674 9.823 1.425 1.00 98.38 69 PHE A CA 1
ATOM 539 C C . PHE A 1 69 ? 3.160 9.830 -0.021 1.00 98.38 69 PHE A C 1
ATOM 541 O O . PHE A 1 69 ? 2.403 9.534 -0.946 1.00 98.38 69 PHE A O 1
ATOM 548 N N . GLU A 1 70 ? 4.441 10.101 -0.229 1.00 98.31 70 GLU A N 1
ATOM 549 C CA . GLU A 1 70 ? 5.081 9.921 -1.529 1.00 98.31 70 GLU A CA 1
ATOM 550 C C . GLU A 1 70 ? 5.834 8.593 -1.564 1.00 98.31 70 GLU A C 1
ATOM 552 O O . GLU A 1 70 ? 6.421 8.170 -0.568 1.00 98.31 70 GLU A O 1
ATOM 557 N N . GLY A 1 71 ? 5.815 7.913 -2.709 1.00 97.31 71 GLY A N 1
ATOM 558 C CA . GLY A 1 71 ? 6.617 6.721 -2.952 1.00 97.31 71 GLY A CA 1
ATOM 559 C C . GLY A 1 71 ? 7.475 6.879 -4.196 1.00 97.31 71 GLY A C 1
ATOM 560 O O . GLY A 1 71 ? 6.992 7.232 -5.274 1.00 97.31 71 GLY A O 1
ATOM 561 N N . GLY A 1 72 ? 8.757 6.579 -4.036 1.00 97.25 72 GLY A N 1
ATOM 562 C CA . GLY A 1 72 ? 9.764 6.650 -5.078 1.00 97.25 72 GLY A CA 1
ATOM 563 C C . GLY A 1 72 ? 10.489 5.326 -5.287 1.00 97.25 72 GLY A C 1
ATOM 564 O O . GLY A 1 72 ? 10.551 4.472 -4.402 1.00 97.25 72 GLY A O 1
ATOM 565 N N . GLY A 1 73 ? 11.077 5.162 -6.469 1.00 97.25 73 GLY A N 1
ATOM 566 C CA . GLY A 1 73 ? 11.919 4.012 -6.790 1.00 97.25 73 GLY A CA 1
ATOM 567 C C . GLY A 1 73 ? 12.500 4.078 -8.199 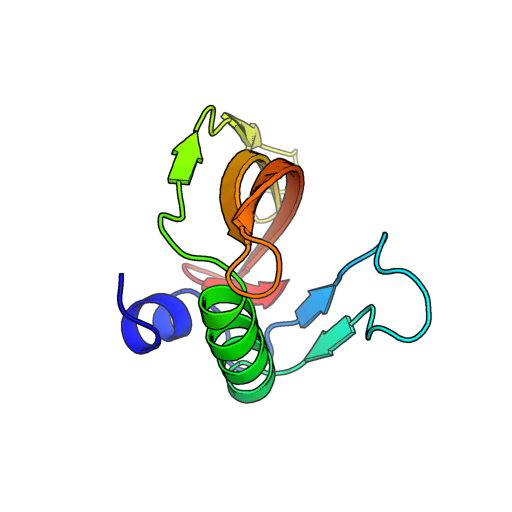1.00 97.25 73 GLY A C 1
ATOM 568 O O . GLY A 1 73 ? 12.250 5.017 -8.953 1.00 97.25 73 GLY A O 1
ATOM 569 N N . LEU A 1 74 ? 13.274 3.063 -8.570 1.00 98.00 74 LEU A N 1
ATOM 570 C CA . LEU A 1 74 ? 13.821 2.901 -9.915 1.00 98.00 74 LEU A CA 1
ATOM 571 C C . LEU A 1 74 ? 13.196 1.676 -10.580 1.00 98.00 74 LEU A C 1
ATOM 573 O O . LEU A 1 74 ? 13.470 0.548 -10.172 1.00 98.00 74 LEU A O 1
ATOM 577 N N . VAL A 1 75 ? 12.369 1.881 -11.607 1.00 97.69 75 VAL A N 1
ATOM 578 C CA . VAL A 1 75 ? 11.666 0.787 -12.295 1.00 97.69 75 VAL A CA 1
ATOM 579 C C . VAL A 1 75 ? 12.677 -0.112 -12.994 1.00 97.69 75 VAL A C 1
ATOM 581 O O . VAL A 1 75 ? 13.337 0.309 -13.944 1.00 97.69 75 VAL A O 1
ATOM 584 N N . THR A 1 76 ? 12.764 -1.374 -12.580 1.00 96.19 76 THR A N 1
ATOM 585 C CA . THR A 1 76 ? 13.815 -2.296 -13.031 1.00 96.19 76 THR A CA 1
ATOM 586 C C . THR A 1 76 ? 13.757 -2.548 -14.536 1.00 96.19 76 THR A C 1
ATOM 588 O O . THR A 1 76 ? 14.791 -2.584 -15.194 1.00 96.19 76 THR A O 1
ATOM 591 N N . ALA A 1 77 ? 12.554 -2.660 -15.103 1.00 96.56 77 ALA A N 1
ATOM 592 C CA . ALA A 1 77 ? 12.375 -2.956 -16.523 1.00 96.56 77 ALA A CA 1
ATOM 593 C C . ALA A 1 77 ? 12.780 -1.806 -17.462 1.00 96.56 77 ALA A C 1
ATOM 595 O O . ALA A 1 77 ? 13.076 -2.048 -18.628 1.00 96.56 77 ALA A O 1
ATOM 596 N N . THR A 1 78 ? 12.756 -0.555 -16.988 1.00 96.94 78 THR A N 1
ATOM 597 C CA . THR A 1 78 ? 12.940 0.625 -17.856 1.00 96.94 78 THR A CA 1
ATOM 598 C C . THR A 1 78 ? 14.073 1.547 -17.421 1.00 96.94 78 THR A C 1
ATOM 600 O O . THR A 1 78 ? 14.457 2.427 -18.186 1.00 96.94 78 THR A O 1
ATOM 603 N N . GLY A 1 79 ? 14.579 1.396 -16.195 1.00 95.56 79 GLY A N 1
ATOM 604 C CA . GLY A 1 79 ? 15.542 2.314 -15.588 1.00 95.56 79 GLY A CA 1
ATOM 605 C C . GLY A 1 79 ? 14.985 3.715 -15.317 1.00 95.56 79 GLY A C 1
ATOM 606 O O . GLY A 1 79 ? 15.757 4.620 -15.014 1.00 95.56 79 GLY A O 1
ATOM 607 N N . LYS A 1 80 ? 13.670 3.934 -15.447 1.00 97.81 80 LYS A N 1
ATOM 608 C CA . LYS A 1 80 ? 13.043 5.234 -15.179 1.00 97.81 80 LYS A CA 1
ATOM 609 C C . LYS A 1 80 ? 12.744 5.402 -13.695 1.00 97.81 80 LYS A C 1
ATOM 611 O O . LYS A 1 80 ? 12.388 4.438 -13.014 1.00 97.81 80 LYS A O 1
ATOM 616 N N . ALA A 1 81 ? 12.848 6.640 -13.221 1.00 97.69 81 ALA A N 1
ATOM 617 C CA . ALA A 1 81 ? 12.389 6.999 -11.890 1.00 97.69 81 ALA A CA 1
ATOM 618 C C . ALA A 1 81 ? 10.865 6.832 -11.806 1.00 97.69 81 ALA A C 1
ATOM 620 O O . ALA A 1 81 ? 10.127 7.311 -12.669 1.00 97.69 81 ALA A O 1
ATOM 621 N N . TYR A 1 82 ? 10.423 6.133 -10.770 1.00 97.50 82 TYR A N 1
ATOM 622 C CA . TYR A 1 82 ? 9.042 6.089 -10.328 1.00 97.50 82 TYR A CA 1
ATOM 623 C C . TYR A 1 82 ? 8.865 7.123 -9.222 1.00 97.50 82 TYR A C 1
ATOM 625 O O . TYR A 1 82 ? 9.667 7.163 -8.289 1.00 97.50 82 TYR A O 1
ATOM 633 N N . HIS A 1 83 ? 7.825 7.940 -9.342 1.00 97.56 83 HIS A N 1
ATOM 634 C CA . HIS A 1 83 ? 7.384 8.882 -8.322 1.00 97.56 83 HIS A CA 1
ATOM 635 C C . HIS A 1 83 ? 5.860 8.879 -8.320 1.00 97.56 83 HIS A C 1
ATOM 637 O O . HIS A 1 83 ? 5.239 8.986 -9.380 1.00 97.56 83 HIS A O 1
ATOM 643 N N . GLN A 1 84 ? 5.276 8.671 -7.147 1.00 97.19 84 GLN A N 1
ATOM 644 C CA . GLN A 1 84 ? 3.838 8.573 -6.964 1.00 97.19 84 GLN A CA 1
ATOM 645 C C . GLN A 1 84 ? 3.428 9.234 -5.657 1.00 97.19 84 GLN A C 1
ATOM 647 O O . GLN A 1 84 ? 4.075 9.036 -4.631 1.00 97.19 84 GLN A O 1
ATOM 652 N N . VAL A 1 85 ? 2.306 9.947 -5.701 1.00 97.94 85 VAL A N 1
ATOM 653 C CA . VAL A 1 85 ? 1.638 10.487 -4.518 1.00 97.94 85 VAL A CA 1
ATOM 654 C C . VAL A 1 85 ? 0.497 9.545 -4.159 1.00 97.94 85 VAL A C 1
ATOM 656 O O . VAL A 1 85 ? -0.375 9.258 -4.980 1.00 97.94 85 VAL A O 1
ATOM 659 N N . TYR A 1 86 ? 0.520 9.032 -2.938 1.00 97.88 86 TYR A N 1
ATOM 660 C CA . TYR A 1 86 ? -0.449 8.077 -2.431 1.00 97.88 86 TYR A CA 1
ATOM 661 C C . TYR A 1 86 ? -1.415 8.756 -1.469 1.00 97.88 86 TYR A C 1
ATOM 663 O O . TYR A 1 86 ? -1.019 9.567 -0.639 1.00 97.88 86 TYR A O 1
ATOM 671 N N . SER A 1 87 ? -2.677 8.344 -1.549 1.00 97.75 87 SER A N 1
ATOM 672 C CA . SER A 1 87 ? -3.684 8.555 -0.515 1.00 97.75 87 SER A CA 1
ATOM 673 C C . SER A 1 87 ? -4.371 7.215 -0.283 1.00 97.75 87 SER A C 1
ATOM 675 O O . SER A 1 87 ? -4.907 6.619 -1.222 1.00 97.75 87 SER A O 1
ATOM 677 N N . ALA A 1 88 ? -4.293 6.704 0.941 1.00 97.88 88 ALA A N 1
ATOM 678 C CA . ALA A 1 88 ? -4.873 5.428 1.328 1.00 97.88 88 ALA A CA 1
ATOM 679 C C . ALA A 1 88 ? -5.831 5.613 2.503 1.00 97.88 88 ALA A C 1
ATOM 681 O O . ALA A 1 88 ? -5.576 6.395 3.419 1.00 97.88 88 ALA A O 1
ATOM 682 N N . ARG A 1 89 ? -6.926 4.854 2.479 1.00 98.38 89 ARG A N 1
ATOM 683 C CA . ARG A 1 89 ? -7.840 4.691 3.607 1.00 98.38 89 ARG A CA 1
ATOM 684 C C . ARG A 1 89 ? -7.577 3.325 4.213 1.00 98.38 89 ARG A C 1
ATOM 686 O O . ARG A 1 89 ? -7.725 2.335 3.509 1.00 98.38 89 ARG A O 1
ATOM 693 N N . LEU A 1 90 ? -7.232 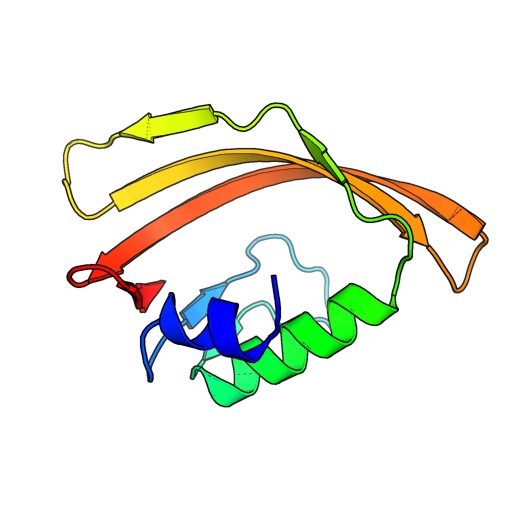3.297 5.490 1.00 98.38 90 LEU A N 1
ATOM 694 C CA . LEU A 1 90 ? -7.053 2.079 6.263 1.00 98.38 90 LEU A CA 1
ATOM 695 C C . LEU A 1 90 ? -8.247 1.898 7.196 1.00 98.38 90 LEU A C 1
ATOM 697 O O . LEU A 1 90 ? -8.658 2.848 7.868 1.00 98.38 90 LEU A O 1
ATOM 701 N N . THR A 1 91 ? -8.769 0.682 7.270 1.00 98.56 91 THR A N 1
ATOM 702 C CA . THR A 1 91 ? -9.695 0.259 8.321 1.00 98.56 91 THR A CA 1
ATOM 703 C C . THR A 1 91 ? -9.000 -0.750 9.223 1.00 98.56 91 THR A C 1
ATOM 705 O O . THR A 1 91 ? -8.576 -1.814 8.781 1.00 98.56 91 THR A O 1
ATOM 708 N N . MET A 1 92 ? -8.897 -0.422 10.504 1.00 98.31 92 MET A N 1
ATOM 709 C CA . MET A 1 92 ? -8.271 -1.236 11.536 1.00 98.31 92 MET A CA 1
ATOM 710 C C . MET A 1 92 ? -9.284 -2.191 12.174 1.00 98.31 92 MET A C 1
ATOM 712 O O . MET A 1 92 ? -10.460 -1.870 12.348 1.00 98.31 92 MET A O 1
ATOM 716 N N . ARG A 1 93 ? -8.812 -3.365 12.587 1.00 98.19 93 ARG A N 1
ATOM 717 C CA . ARG A 1 93 ? -9.524 -4.299 13.457 1.00 98.19 93 ARG A CA 1
ATOM 718 C C . ARG A 1 93 ? -8.572 -4.745 14.561 1.00 98.19 93 ARG A C 1
ATOM 720 O O . ARG A 1 93 ? -7.724 -5.612 14.356 1.00 98.19 93 ARG A O 1
ATOM 727 N N . GLY A 1 94 ? -8.700 -4.114 15.727 1.00 96.62 94 GLY A N 1
ATOM 728 C CA . GLY A 1 94 ? -7.693 -4.214 16.782 1.00 96.62 94 GLY A CA 1
ATOM 729 C C . GLY A 1 94 ? -6.388 -3.562 16.326 1.00 96.62 94 GLY A C 1
ATOM 730 O O . GLY A 1 94 ? -6.391 -2.424 15.871 1.00 96.62 94 GLY A O 1
ATOM 731 N N . GLU A 1 95 ? -5.284 -4.298 16.411 1.00 96.31 95 GLU A N 1
ATOM 732 C CA . GLU A 1 95 ? -3.954 -3.817 16.007 1.00 96.31 95 GLU A CA 1
ATOM 733 C C . GLU A 1 95 ? -3.610 -4.140 14.541 1.00 96.31 95 GLU A C 1
ATOM 735 O O . GLU A 1 95 ? -2.508 -3.843 14.086 1.00 96.31 95 GLU A O 1
ATOM 740 N N . GLN A 1 96 ? -4.540 -4.747 13.792 1.00 98.25 96 GLN A N 1
ATOM 741 C CA . GLN A 1 96 ? -4.324 -5.179 12.409 1.00 98.25 96 GLN A CA 1
ATOM 742 C C . GLN A 1 96 ? -5.143 -4.361 11.408 1.00 98.25 96 GLN A C 1
ATOM 744 O O . GLN A 1 96 ? -6.233 -3.891 11.720 1.00 98.25 96 GLN A O 1
ATOM 749 N N . ILE A 1 97 ? -4.654 -4.256 10.176 1.00 98.38 97 ILE A N 1
ATOM 750 C CA . ILE A 1 97 ? -5.361 -3.653 9.043 1.00 98.38 97 ILE A CA 1
ATOM 751 C C . ILE A 1 97 ? -6.303 -4.695 8.421 1.00 98.38 97 ILE A C 1
ATOM 753 O O . ILE A 1 97 ? -5.896 -5.813 8.091 1.00 98.38 97 ILE A O 1
ATOM 757 N N . ALA A 1 98 ? -7.572 -4.336 8.263 1.00 98.56 98 ALA A N 1
ATOM 758 C CA . ALA A 1 98 ? -8.610 -5.159 7.650 1.00 98.56 98 ALA A CA 1
ATOM 759 C C . ALA A 1 98 ? -8.965 -4.729 6.221 1.00 98.56 98 ALA A C 1
ATOM 761 O O . ALA A 1 98 ? -9.417 -5.563 5.436 1.00 98.56 98 ALA A O 1
ATOM 762 N N . HIS A 1 99 ? -8.753 -3.457 5.879 1.00 98.44 99 HIS A N 1
ATOM 763 C CA . HIS A 1 99 ? -9.056 -2.901 4.563 1.00 98.44 99 HIS A CA 1
ATOM 764 C C . HIS A 1 99 ? -8.190 -1.676 4.262 1.00 98.44 99 HIS A C 1
ATOM 766 O O . HIS A 1 99 ? -7.837 -0.985 5.245 1.00 98.44 99 HIS A O 1
#

Sequence (99 aa):
MTAEAYGNLITEDVVHEYPYAPVPFANRIEGRDAVMAHLVNVTRLASNWNFTDITFSATSDPNTIFVEFEGGGLVTATGKAYHQVYSARLTMRGEQIAH

Radius of gyration: 14.24 Å; Cα contacts (8 Å, |Δi|>4): 174; chains: 1; bounding box: 30×28×35 Å

Foldseek 3Di:
DDLVVQLVQADQFAKDAQPPDDPPDDRIDTGSVRVSVVVVVVCVQFPPKDKADWDWDADPPNQKIKIWIWIWTQGPVPRDIDIDIDIDIFGDDVSHTRD

Organism: NCBI:txid1048983